Protein AF-H3C2T6-F1 (afdb_monom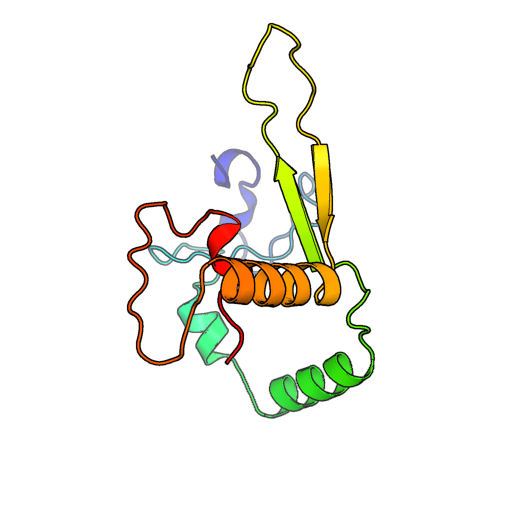er_lite)

Sequence (132 aa):
MLREICPEIGATPGGMIRSPRLPDLKMVIVTDSRQPGMLHVDDVMQAAESRHLRELLDLQSKLSCDDPINIQFTSVSCFRGTTGRPKGATLSHHNIVNNAYFVGRRVGFHSREEICMQVPIYHWFWLGLEGG

Foldseek 3Di:
DVCVQAVQLQVDADQAGPDPSCNPDGGAEDDDDDDHSHHHPVVVVVPDDPVVVVVVVVVVVVDDQQDFDDWDFDQPPDPPDDHDDTDTDTDGNVRQAVVLVVVCVVVVPDPPDDDDDPDPPPDSVVSSPPDD

Structure (mmCIF, N/CA/C/O backbone):
data_AF-H3C2T6-F1
#
_entry.id   AF-H3C2T6-F1
#
loop_
_atom_site.group_PDB
_atom_site.id
_atom_site.type_symbol
_atom_site.label_atom_id
_atom_site.label_alt_id
_atom_site.label_comp_id
_atom_site.label_asym_id
_atom_site.label_entity_id
_atom_site.label_seq_id
_atom_site.pdbx_PDB_ins_code
_atom_site.Cartn_x
_atom_site.Cartn_y
_atom_site.Cartn_z
_atom_site.occupancy
_atom_site.B_iso_or_equiv
_atom_site.auth_seq_id
_atom_site.auth_comp_id
_atom_site.auth_asym_id
_atom_site.auth_atom_id
_atom_site.pdbx_PDB_model_num
ATOM 1 N N . MET A 1 1 ? 4.174 3.544 21.681 1.00 75.12 1 MET A N 1
ATOM 2 C CA . MET A 1 1 ? 3.643 4.498 20.682 1.00 75.12 1 MET A CA 1
ATOM 3 C C . MET A 1 1 ? 2.226 4.168 20.191 1.00 75.12 1 MET A C 1
ATOM 5 O O . MET A 1 1 ? 1.312 4.871 20.587 1.00 75.12 1 MET A O 1
ATOM 9 N N . LEU A 1 2 ? 1.967 3.128 19.374 1.00 83.38 2 LEU A N 1
ATOM 10 C CA . LEU A 1 2 ? 0.611 2.924 18.804 1.00 83.38 2 LEU A CA 1
ATOM 11 C C . LEU A 1 2 ? -0.488 2.711 19.868 1.00 83.38 2 LEU A C 1
ATOM 13 O O . LEU A 1 2 ? -1.558 3.304 19.768 1.00 83.38 2 LEU A O 1
ATOM 17 N N . ARG A 1 3 ? -0.202 1.943 20.928 1.00 85.00 3 ARG A N 1
ATOM 18 C CA . ARG A 1 3 ? -1.133 1.726 22.055 1.00 85.00 3 ARG A CA 1
ATOM 19 C C . ARG A 1 3 ? -1.402 2.979 22.900 1.00 85.00 3 ARG A C 1
ATOM 21 O O . ARG A 1 3 ? -2.424 3.040 23.566 1.00 85.00 3 ARG A O 1
ATOM 28 N N . GLU A 1 4 ? -0.517 3.974 22.877 1.00 87.31 4 GLU A N 1
ATOM 29 C CA . GLU A 1 4 ? -0.758 5.258 23.560 1.00 87.31 4 GLU A CA 1
ATOM 30 C C . GLU A 1 4 ? -1.759 6.120 22.778 1.00 87.31 4 GLU A C 1
ATOM 32 O O . GLU A 1 4 ? -2.524 6.892 23.353 1.00 87.31 4 GLU A O 1
ATOM 37 N N . ILE A 1 5 ? -1.757 5.986 21.449 1.00 86.88 5 ILE A N 1
ATOM 38 C CA . ILE A 1 5 ? -2.654 6.723 20.556 1.00 86.88 5 ILE A CA 1
ATOM 39 C C . ILE A 1 5 ? -4.018 6.024 20.480 1.00 86.88 5 ILE A C 1
ATOM 41 O O . ILE A 1 5 ? -5.046 6.700 20.494 1.00 86.88 5 ILE A O 1
ATOM 45 N N . CYS A 1 6 ? -4.019 4.690 20.440 1.00 88.44 6 CYS A N 1
ATOM 46 C CA . CYS A 1 6 ? -5.206 3.846 20.364 1.00 88.44 6 CYS A CA 1
ATOM 47 C C . CYS A 1 6 ? -5.144 2.736 21.431 1.00 88.44 6 CYS A C 1
ATOM 49 O O . CYS A 1 6 ? -4.708 1.613 21.148 1.00 88.44 6 CYS A O 1
ATOM 51 N N . PRO A 1 7 ? -5.537 3.039 22.680 1.00 85.75 7 PRO A N 1
ATOM 52 C CA . PRO A 1 7 ? -5.553 2.054 23.761 1.00 85.75 7 PRO A CA 1
ATOM 53 C C . PRO A 1 7 ? -6.603 0.953 23.541 1.00 85.75 7 PRO A C 1
ATOM 55 O O . PRO A 1 7 ? -6.477 -0.137 24.095 1.00 85.75 7 PRO A O 1
ATOM 58 N N . GLU A 1 8 ? -7.605 1.196 22.691 1.00 85.88 8 GLU A N 1
ATOM 59 C CA . GLU A 1 8 ? -8.710 0.271 22.421 1.00 85.88 8 GLU A CA 1
ATOM 60 C C . GLU A 1 8 ? -8.291 -0.978 21.631 1.00 85.88 8 GLU A C 1
ATOM 62 O O . GLU A 1 8 ? -9.057 -1.939 21.567 1.00 85.88 8 GLU A O 1
ATOM 67 N N . ILE A 1 9 ? -7.078 -1.001 21.062 1.00 83.88 9 ILE A N 1
ATOM 68 C CA . ILE A 1 9 ? -6.576 -2.133 20.267 1.00 83.88 9 ILE A CA 1
ATOM 69 C C . ILE A 1 9 ? -6.669 -3.443 21.055 1.00 83.88 9 ILE A C 1
ATOM 71 O O . ILE A 1 9 ? -7.127 -4.443 20.519 1.00 83.88 9 ILE A O 1
ATOM 75 N N . GLY A 1 10 ? -6.299 -3.443 22.338 1.00 74.25 10 GLY A N 1
ATOM 76 C CA . GLY A 1 10 ? -6.329 -4.652 23.167 1.00 74.25 10 GLY A CA 1
ATOM 77 C C . GLY A 1 10 ? -7.714 -5.040 23.696 1.00 74.25 10 GLY A C 1
ATOM 78 O O . GLY A 1 10 ? -7.847 -6.105 24.290 1.00 74.25 10 GLY A O 1
ATOM 79 N N . ALA A 1 11 ? -8.731 -4.190 23.519 1.00 74.50 11 ALA A N 1
ATOM 80 C CA . ALA A 1 11 ? -10.037 -4.366 24.153 1.00 74.50 11 ALA A CA 1
ATOM 81 C C . ALA A 1 11 ? -10.977 -5.299 23.374 1.00 74.50 11 ALA A C 1
ATOM 83 O O . ALA A 1 11 ? -11.901 -5.854 23.964 1.00 74.50 11 ALA A O 1
ATOM 84 N N . THR A 1 12 ? -10.755 -5.482 22.066 1.00 63.47 12 THR A N 1
ATOM 85 C CA . THR A 1 12 ? -11.633 -6.300 21.215 1.00 63.47 12 THR A CA 1
ATOM 86 C C . THR A 1 12 ? -10.873 -7.503 20.647 1.00 63.47 12 THR A C 1
ATOM 88 O O . THR A 1 12 ? -9.971 -7.326 19.823 1.00 63.47 12 THR A O 1
ATOM 91 N N . PRO A 1 13 ? -11.223 -8.740 21.038 1.00 62.84 13 PRO A N 1
ATOM 92 C CA . PRO A 1 13 ? -10.739 -9.938 20.364 1.00 62.84 13 PRO A CA 1
ATOM 93 C C . PRO A 1 13 ? -11.352 -9.994 18.958 1.00 62.84 13 PRO A C 1
ATOM 95 O O . PRO A 1 13 ? -12.566 -9.876 18.816 1.00 62.84 13 PRO A O 1
ATOM 98 N N . GLY A 1 14 ? -10.531 -10.159 17.918 1.00 65.50 14 GLY A N 1
ATOM 99 C CA . GLY A 1 14 ? -11.016 -10.292 16.533 1.00 65.50 14 GLY A CA 1
ATOM 100 C C . GLY A 1 14 ? -10.434 -9.302 15.524 1.00 65.50 14 GLY A C 1
ATOM 101 O O . GLY A 1 14 ? -10.893 -9.263 14.389 1.00 65.50 14 GLY A O 1
ATOM 102 N N . GLY A 1 15 ? -9.438 -8.497 15.909 1.00 69.38 15 GLY A N 1
ATOM 103 C CA . GLY A 1 15 ? -8.631 -7.700 14.973 1.00 69.38 15 GLY A CA 1
ATOM 104 C C . GLY A 1 15 ? -9.312 -6.457 14.389 1.00 69.38 15 GLY A C 1
ATOM 105 O O . GLY A 1 15 ? -8.640 -5.676 13.717 1.00 69.38 15 GLY A O 1
ATOM 106 N N . MET A 1 16 ? -10.605 -6.234 14.662 1.00 83.00 16 MET A N 1
ATOM 107 C CA . MET A 1 16 ? -11.332 -5.049 14.201 1.00 83.00 16 MET A CA 1
ATOM 108 C C . MET A 1 16 ? -11.360 -3.957 15.276 1.00 83.00 16 MET A C 1
ATOM 110 O O . MET A 1 16 ? -12.049 -4.062 16.291 1.00 83.00 16 MET A O 1
ATOM 114 N N . ILE A 1 17 ? -10.599 -2.894 15.036 1.00 87.00 17 ILE A N 1
ATOM 115 C CA . ILE A 1 17 ? -10.382 -1.779 15.954 1.00 87.00 17 ILE A CA 1
ATOM 116 C C . ILE A 1 17 ? -11.481 -0.733 15.760 1.00 87.00 17 ILE A C 1
ATOM 118 O O . ILE A 1 17 ? -11.860 -0.385 14.640 1.00 87.00 17 ILE A O 1
ATOM 122 N N . ARG A 1 18 ? -11.995 -0.210 16.875 1.00 86.75 18 ARG A N 1
ATOM 123 C CA . ARG A 1 18 ? -12.900 0.941 16.901 1.00 86.75 18 ARG A CA 1
ATOM 124 C C . ARG A 1 18 ? -12.351 1.958 17.885 1.00 86.75 18 ARG A C 1
ATOM 126 O O . ARG A 1 18 ? -12.410 1.738 19.089 1.00 86.75 18 ARG A O 1
ATOM 133 N N . SER A 1 19 ? -11.824 3.062 17.366 1.00 86.69 19 SER A N 1
ATOM 134 C CA . SER A 1 19 ? -11.314 4.158 18.185 1.00 86.69 19 SER A CA 1
ATOM 135 C C . SER A 1 19 ? -11.948 5.477 17.754 1.00 86.69 19 SER A C 1
ATOM 137 O O . SER A 1 19 ? -11.876 5.819 16.573 1.00 86.69 19 SER A O 1
ATOM 139 N N . PRO A 1 20 ? -12.527 6.260 18.682 1.00 87.75 20 PRO A N 1
ATOM 140 C CA . PRO A 1 20 ? -13.026 7.600 18.375 1.00 87.75 20 PRO A CA 1
ATOM 141 C C . PRO A 1 20 ? -11.928 8.536 17.851 1.00 87.75 20 PRO A C 1
ATOM 143 O O . PRO A 1 20 ? -12.213 9.457 17.093 1.00 87.75 20 PRO A O 1
ATOM 146 N N . ARG A 1 21 ? -10.668 8.299 18.247 1.00 90.06 21 ARG A N 1
ATOM 147 C CA . ARG A 1 21 ? -9.510 9.102 17.824 1.00 90.06 21 ARG A CA 1
ATOM 148 C C . ARG A 1 21 ? -9.020 8.752 16.421 1.00 90.06 21 ARG A C 1
ATOM 150 O O . ARG A 1 21 ? -8.389 9.589 15.785 1.00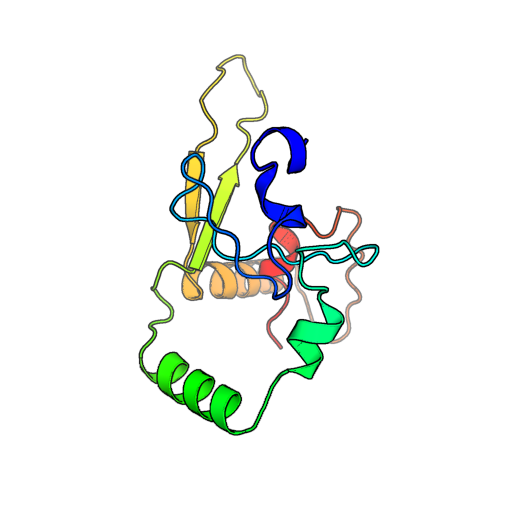 90.06 21 ARG A O 1
ATOM 157 N N . LEU A 1 22 ? -9.279 7.526 15.968 1.00 90.12 22 LEU A N 1
ATOM 158 C CA . LEU A 1 22 ? -8.855 6.993 14.674 1.00 90.12 22 LEU A CA 1
ATOM 159 C C . LEU A 1 22 ? -10.057 6.318 13.990 1.00 90.12 22 LEU A C 1
ATOM 161 O O . LEU A 1 22 ? -10.091 5.090 13.887 1.00 90.12 22 LEU A O 1
ATOM 165 N N . PRO A 1 23 ? -11.062 7.095 13.543 1.00 89.75 23 PRO A N 1
ATOM 166 C CA . PRO A 1 23 ? -12.320 6.544 13.031 1.00 89.75 23 PRO A CA 1
ATOM 167 C C . PRO A 1 23 ? -12.128 5.660 11.789 1.00 89.75 23 PRO A C 1
ATOM 169 O O . PRO A 1 23 ? -12.872 4.690 11.593 1.00 89.75 23 PRO A O 1
ATOM 172 N N . ASP A 1 24 ? -11.104 5.957 10.987 1.00 91.69 24 ASP A N 1
ATOM 173 C CA . ASP A 1 24 ? -10.783 5.240 9.751 1.00 91.69 24 ASP A CA 1
ATOM 174 C C . ASP A 1 24 ? -9.885 4.014 9.975 1.00 91.69 24 ASP A C 1
ATOM 176 O O . ASP A 1 24 ? -9.830 3.127 9.123 1.00 91.69 24 ASP A O 1
ATOM 180 N N . LEU A 1 25 ? -9.215 3.902 11.130 1.00 90.69 25 LEU A N 1
ATOM 181 C CA . LEU A 1 25 ? -8.369 2.748 11.432 1.00 90.69 25 LEU A CA 1
ATOM 182 C C . LEU A 1 25 ? -9.245 1.543 11.787 1.00 90.69 25 LEU A C 1
ATOM 184 O O . LEU A 1 25 ? -9.885 1.522 12.837 1.00 90.69 25 LEU A O 1
ATOM 188 N N . LYS A 1 26 ? -9.253 0.526 10.919 1.00 90.38 26 LYS A N 1
ATOM 189 C CA . LYS A 1 26 ? -10.053 -0.693 11.123 1.00 90.38 26 LYS A CA 1
ATOM 190 C C . LYS A 1 26 ? -9.253 -1.887 11.609 1.00 90.38 26 LYS A C 1
ATOM 192 O O . LYS A 1 26 ? -9.784 -2.675 12.378 1.00 90.38 26 LYS A O 1
ATOM 197 N N . MET A 1 27 ? -8.015 -2.048 11.156 1.00 91.19 27 MET A N 1
ATOM 198 C CA . MET A 1 27 ? -7.195 -3.223 11.447 1.00 91.19 27 MET A CA 1
ATOM 199 C C . MET A 1 27 ? -5.729 -2.818 11.543 1.00 91.19 27 MET A C 1
ATOM 201 O O . MET A 1 27 ? -5.293 -1.875 10.883 1.00 91.19 27 MET A O 1
ATOM 205 N N . VAL A 1 28 ? -4.972 -3.553 12.351 1.00 90.94 28 VAL A N 1
ATOM 206 C CA . VAL A 1 28 ? -3.515 -3.438 12.441 1.00 90.94 28 VAL A CA 1
ATOM 207 C C . VAL A 1 28 ? -2.937 -4.815 12.166 1.00 90.94 28 VAL A C 1
ATOM 209 O O . VAL A 1 28 ? -3.288 -5.775 12.853 1.00 90.94 28 VAL A O 1
ATOM 212 N N . ILE A 1 29 ? -2.071 -4.896 11.157 1.00 91.75 29 ILE A N 1
ATOM 213 C CA . ILE A 1 29 ? -1.344 -6.112 10.794 1.00 91.75 29 ILE A CA 1
ATOM 214 C C . ILE A 1 29 ? 0.104 -5.943 11.257 1.00 91.75 29 ILE A C 1
ATOM 216 O O . ILE A 1 29 ? 0.733 -4.930 10.952 1.00 91.75 29 ILE A O 1
ATOM 220 N N . VAL A 1 30 ? 0.619 -6.915 12.005 1.00 91.94 30 VAL A N 1
ATOM 221 C CA . VAL A 1 30 ? 2.004 -6.947 12.487 1.00 91.94 30 VAL A CA 1
ATOM 222 C C . VAL A 1 30 ? 2.808 -8.009 11.742 1.00 91.94 30 VAL A C 1
ATOM 224 O O . VAL A 1 30 ? 2.301 -9.090 11.445 1.00 91.94 30 VAL A O 1
ATOM 227 N N . THR A 1 31 ? 4.064 -7.685 11.439 1.00 92.88 31 THR A N 1
ATOM 228 C CA . THR A 1 31 ? 5.024 -8.578 10.761 1.00 92.88 31 THR A CA 1
ATOM 229 C C . THR A 1 31 ? 6.080 -9.156 11.704 1.00 92.88 31 THR A C 1
ATOM 231 O O . THR A 1 31 ? 6.899 -9.963 11.285 1.00 92.88 31 THR A O 1
ATOM 234 N N . ASP A 1 32 ? 6.102 -8.688 12.950 1.00 90.06 32 ASP A N 1
ATOM 235 C CA . ASP A 1 32 ? 6.960 -9.184 14.029 1.00 90.06 32 ASP A CA 1
ATOM 236 C C . ASP A 1 32 ? 6.102 -10.056 14.971 1.00 90.06 32 ASP A C 1
ATOM 238 O O . ASP A 1 32 ? 5.098 -10.615 14.551 1.00 90.06 32 ASP A O 1
ATOM 242 N N . SER A 1 33 ? 6.429 -10.163 16.257 1.00 90.75 33 SER A N 1
ATOM 243 C CA . SER A 1 33 ? 5.654 -10.940 17.234 1.00 90.75 33 SER A CA 1
ATOM 244 C C . SER A 1 33 ? 4.129 -10.707 17.208 1.00 90.75 33 SER A C 1
ATOM 246 O O . SER A 1 33 ? 3.635 -9.585 17.074 1.00 90.75 33 SER A O 1
ATOM 248 N N . ARG A 1 34 ? 3.367 -11.790 17.427 1.00 90.25 34 ARG A N 1
ATOM 249 C CA . ARG A 1 34 ? 1.905 -11.758 17.596 1.00 90.25 34 ARG A CA 1
ATOM 250 C C . ARG A 1 34 ? 1.519 -10.889 18.794 1.00 90.25 34 ARG A C 1
ATOM 252 O O . ARG A 1 34 ? 2.077 -11.036 19.880 1.00 90.25 34 ARG A O 1
ATOM 259 N N . GLN A 1 35 ? 0.527 -10.020 18.611 1.00 86.75 35 GLN A N 1
ATOM 260 C CA . GLN A 1 35 ? 0.080 -9.073 19.633 1.00 86.75 35 GLN A CA 1
ATOM 261 C C . GLN A 1 35 ? -1.441 -9.145 19.830 1.00 86.75 35 GLN A C 1
ATOM 263 O O . GLN A 1 35 ? -2.176 -9.212 18.843 1.00 86.75 35 GLN A O 1
ATOM 268 N N . PRO A 1 36 ? -1.947 -9.076 21.077 1.00 85.38 36 PRO A N 1
ATOM 269 C CA . PRO A 1 36 ? -3.383 -9.024 21.334 1.00 85.38 36 PRO A CA 1
ATOM 270 C C . PRO A 1 36 ? -4.048 -7.849 20.610 1.00 85.38 36 PRO A C 1
ATOM 272 O O . PRO A 1 36 ? -3.554 -6.719 20.674 1.00 85.38 36 PRO A O 1
ATOM 275 N N . GLY A 1 37 ? -5.167 -8.125 19.936 1.00 86.25 37 GLY A N 1
ATOM 276 C CA . GLY A 1 37 ? -5.936 -7.115 19.205 1.00 86.25 37 GLY A CA 1
ATOM 277 C C . GLY A 1 37 ? -5.399 -6.744 17.820 1.00 86.25 37 GLY A C 1
ATOM 278 O O . GLY A 1 37 ? -5.977 -5.890 17.154 1.00 86.25 37 GLY A O 1
ATOM 279 N N . MET A 1 38 ? -4.310 -7.376 17.375 1.00 89.75 38 MET A N 1
ATOM 280 C CA . MET A 1 38 ? -3.699 -7.169 16.060 1.00 89.75 38 MET A CA 1
ATOM 281 C C . MET A 1 38 ? -3.680 -8.489 15.281 1.00 89.75 38 MET A C 1
ATOM 283 O O . MET A 1 38 ? -3.616 -9.564 15.876 1.00 89.75 38 MET A O 1
ATOM 287 N N . LEU A 1 39 ? -3.731 -8.409 13.954 1.00 91.00 39 LEU A N 1
ATOM 288 C CA . LEU A 1 39 ? -3.580 -9.568 13.074 1.00 91.00 39 LEU A CA 1
ATOM 289 C C . LEU A 1 39 ? -2.098 -9.798 12.786 1.00 91.00 39 LEU A C 1
ATOM 291 O O . LEU A 1 39 ? -1.359 -8.839 12.578 1.00 91.00 39 LEU A O 1
ATOM 295 N N . HIS A 1 40 ? -1.654 -11.050 12.746 1.00 92.62 40 HIS A N 1
ATOM 296 C CA . HIS A 1 40 ? -0.308 -11.365 12.277 1.00 92.62 40 HIS A CA 1
ATOM 297 C C . HIS A 1 40 ? -0.312 -11.575 10.762 1.00 92.62 40 HIS A C 1
ATOM 299 O O . HIS A 1 40 ? -1.264 -12.145 10.228 1.00 92.62 40 HIS A O 1
ATOM 305 N N . VAL A 1 41 ? 0.747 -11.144 10.073 1.00 93.69 41 VAL A N 1
ATOM 306 C CA . VAL A 1 41 ? 0.852 -11.253 8.608 1.00 93.69 41 VAL A CA 1
ATOM 307 C C . VAL A 1 41 ? 0.629 -12.684 8.114 1.00 93.69 41 VAL A C 1
ATOM 309 O O . VAL A 1 41 ? -0.149 -12.886 7.188 1.00 93.69 41 VAL A O 1
ATOM 312 N N . ASP A 1 42 ? 1.200 -13.684 8.789 1.00 93.12 42 ASP A N 1
ATOM 313 C CA . ASP A 1 42 ? 1.017 -15.092 8.410 1.00 93.12 42 ASP A CA 1
ATOM 314 C C . ASP A 1 42 ? -0.448 -15.538 8.461 1.00 93.12 42 ASP A C 1
ATOM 316 O O . ASP A 1 42 ? -0.890 -16.277 7.585 1.00 93.12 42 ASP A O 1
ATOM 320 N N . ASP A 1 43 ? -1.220 -15.069 9.448 1.00 91.31 43 ASP A N 1
ATOM 321 C CA . ASP A 1 43 ? -2.638 -15.427 9.564 1.00 91.31 43 ASP A CA 1
ATOM 322 C C . ASP A 1 43 ? -3.436 -14.835 8.400 1.00 91.31 43 ASP A C 1
ATOM 324 O O . ASP A 1 43 ? -4.319 -15.486 7.845 1.00 91.31 43 ASP A O 1
ATOM 328 N N . VAL A 1 44 ? -3.100 -13.605 8.000 1.00 91.19 44 VAL A N 1
ATOM 329 C CA . VAL A 1 44 ? -3.727 -12.927 6.859 1.00 91.19 44 VAL A CA 1
ATOM 330 C C . VAL A 1 44 ? -3.392 -13.651 5.557 1.00 91.19 44 VAL A C 1
ATOM 332 O O . VAL A 1 44 ? -4.282 -13.888 4.743 1.00 91.19 44 VAL A O 1
ATOM 335 N N . MET A 1 45 ? -2.132 -14.053 5.376 1.00 91.06 45 MET A N 1
ATOM 336 C CA . MET A 1 45 ? -1.697 -14.792 4.189 1.00 91.06 45 MET A CA 1
ATOM 337 C C . MET A 1 45 ? -2.350 -16.178 4.096 1.00 91.06 45 MET A C 1
ATOM 339 O O . MET A 1 45 ? -2.654 -16.641 2.999 1.00 91.06 45 MET A O 1
ATOM 343 N N . GLN A 1 46 ? -2.611 -16.827 5.234 1.00 93.12 46 GLN A N 1
ATOM 344 C CA . GLN A 1 46 ? -3.282 -18.130 5.297 1.00 93.12 46 GLN A CA 1
ATOM 345 C C . GLN A 1 46 ? -4.810 -18.044 5.175 1.00 93.12 46 GLN A C 1
ATOM 347 O O . GLN A 1 46 ? -5.447 -19.039 4.842 1.00 93.12 46 GLN A O 1
ATOM 352 N N . ALA A 1 47 ? -5.412 -16.873 5.399 1.00 90.56 47 ALA A N 1
ATOM 353 C CA . ALA A 1 47 ? -6.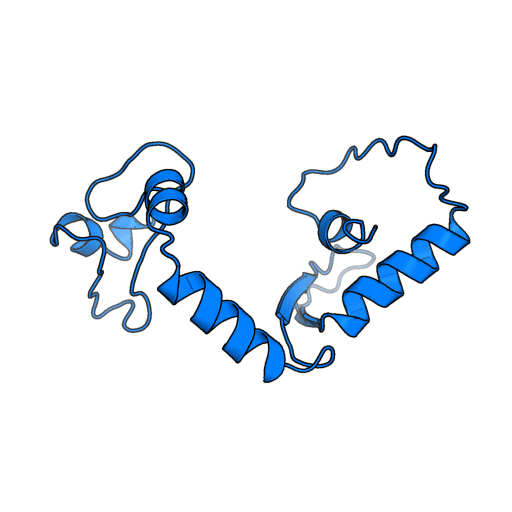859 -16.669 5.300 1.00 90.56 47 ALA A CA 1
ATOM 354 C C . ALA A 1 47 ? -7.385 -16.588 3.849 1.00 90.56 47 ALA A C 1
ATOM 356 O O . ALA A 1 47 ? -8.586 -16.406 3.623 1.00 90.56 47 ALA A O 1
ATOM 357 N N . ALA A 1 48 ? -6.507 -16.683 2.847 1.00 90.44 48 ALA A N 1
ATOM 358 C CA . ALA A 1 48 ? -6.894 -16.642 1.444 1.00 90.44 48 ALA A CA 1
ATOM 359 C C . ALA A 1 48 ? -7.747 -17.867 1.053 1.00 90.44 48 ALA A C 1
ATOM 361 O O . ALA A 1 48 ? -7.421 -19.011 1.352 1.00 90.44 48 ALA A O 1
ATOM 362 N N . GLU A 1 49 ? -8.831 -17.624 0.316 1.00 94.69 49 GLU A N 1
ATOM 363 C CA . GLU A 1 49 ? -9.757 -18.647 -0.175 1.00 94.69 49 GLU A CA 1
ATOM 364 C C . GLU A 1 49 ? -9.998 -18.423 -1.674 1.00 94.69 49 GLU A C 1
ATOM 366 O O . GLU A 1 49 ? -9.803 -17.321 -2.193 1.00 94.69 49 GLU A O 1
ATOM 371 N N . SER A 1 50 ? -10.520 -19.427 -2.385 1.00 92.94 50 SER A N 1
ATOM 372 C CA . SER A 1 50 ? -10.805 -19.321 -3.827 1.00 92.94 50 SER A CA 1
ATOM 373 C C . SER A 1 50 ? -11.824 -18.230 -4.187 1.00 92.94 50 SER A C 1
ATOM 375 O O . SER A 1 50 ? -11.891 -17.810 -5.342 1.00 92.94 50 SER A O 1
ATOM 377 N N . ARG A 1 51 ? -12.653 -17.770 -3.238 1.00 95.50 51 ARG A N 1
ATOM 378 C CA . ARG A 1 51 ? -13.517 -16.593 -3.449 1.00 95.50 51 ARG A CA 1
ATOM 379 C C . AR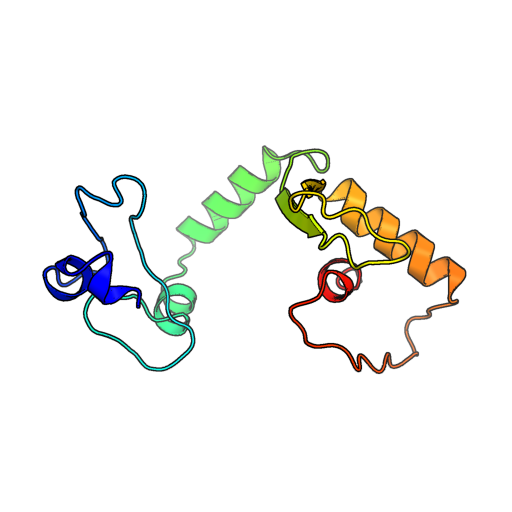G A 1 51 ? -12.707 -15.294 -3.520 1.00 95.50 51 ARG A C 1
ATOM 381 O O . ARG A 1 51 ? -12.927 -14.519 -4.441 1.00 95.50 51 ARG A O 1
ATOM 388 N N . HIS A 1 52 ? -11.710 -15.129 -2.649 1.00 94.06 52 HIS A N 1
ATOM 389 C CA . HIS A 1 52 ? -10.865 -13.934 -2.594 1.00 94.06 52 HIS A CA 1
ATOM 390 C C . HIS A 1 52 ? -10.017 -13.801 -3.869 1.00 94.06 52 HIS A C 1
ATOM 392 O O . HIS A 1 52 ? -9.854 -12.706 -4.395 1.00 94.06 52 HIS A O 1
ATOM 398 N N . LEU A 1 53 ? -9.546 -14.922 -4.433 1.00 92.62 53 LEU A N 1
ATOM 399 C CA . LEU A 1 53 ? -8.840 -14.910 -5.720 1.00 92.62 53 LEU A CA 1
ATOM 400 C C . LEU A 1 53 ? -9.742 -14.458 -6.879 1.00 92.62 53 LEU A C 1
ATOM 402 O O . LEU A 1 53 ? -9.309 -13.698 -7.740 1.00 92.62 53 LEU A O 1
ATOM 406 N N . ARG A 1 54 ? -11.002 -14.909 -6.909 1.00 94.38 54 ARG A N 1
ATOM 407 C CA . ARG A 1 54 ? -11.959 -14.483 -7.943 1.00 94.38 54 ARG A CA 1
ATOM 408 C C . ARG A 1 54 ? -12.275 -12.994 -7.839 1.00 94.38 54 ARG A C 1
ATOM 410 O O . ARG A 1 54 ? -12.304 -12.320 -8.861 1.00 94.38 54 ARG A O 1
ATOM 417 N N . GLU A 1 55 ? -12.465 -12.491 -6.624 1.00 95.62 55 GLU A N 1
ATOM 418 C CA . GLU A 1 55 ? -12.661 -11.060 -6.367 1.00 95.62 55 GLU A CA 1
ATOM 419 C C . GLU A 1 55 ? -11.448 -10.232 -6.807 1.00 95.62 55 GLU A C 1
ATOM 421 O O . GLU A 1 55 ? -11.617 -9.196 -7.444 1.00 95.62 55 GLU A O 1
ATOM 426 N N . LEU A 1 56 ? -10.227 -10.712 -6.542 1.00 93.88 56 LEU A N 1
ATOM 427 C CA . LEU A 1 56 ? -8.996 -10.062 -6.993 1.00 93.88 56 LEU A CA 1
ATOM 428 C C . LEU A 1 56 ? -8.943 -9.944 -8.521 1.00 93.88 56 LEU A C 1
ATOM 430 O O . LEU A 1 56 ? -8.659 -8.865 -9.034 1.00 93.88 56 LEU A O 1
ATOM 434 N N . LEU A 1 57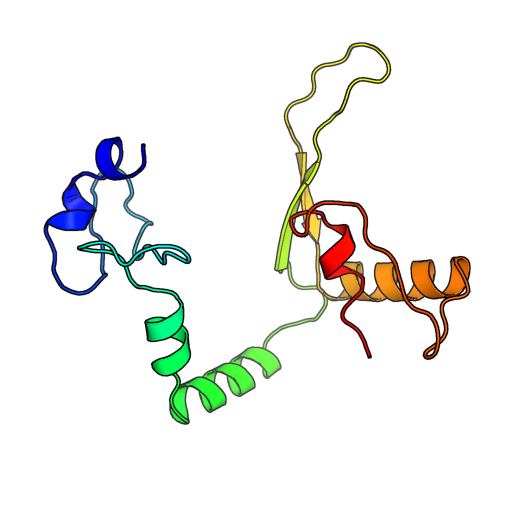 ? -9.243 -11.025 -9.247 1.00 94.44 57 LEU A N 1
ATOM 435 C CA . LEU A 1 57 ? -9.243 -11.024 -10.715 1.00 94.44 57 LEU A CA 1
ATOM 436 C C . LEU A 1 57 ? -10.332 -10.109 -11.298 1.00 94.44 57 LEU A C 1
ATOM 438 O O . LEU A 1 57 ? -10.086 -9.394 -12.269 1.00 94.44 57 LEU A O 1
ATOM 442 N N . ASP A 1 58 ? -11.522 -10.093 -10.692 1.00 95.88 58 ASP A N 1
ATOM 443 C CA . ASP A 1 58 ? -12.605 -9.189 -11.091 1.00 95.88 58 ASP A CA 1
ATOM 444 C C . ASP A 1 58 ? -12.218 -7.718 -10.865 1.00 95.88 58 ASP A C 1
ATOM 446 O O . ASP A 1 58 ? -12.419 -6.881 -11.744 1.00 95.88 58 ASP A O 1
ATOM 450 N N . LEU A 1 59 ? -11.588 -7.395 -9.730 1.00 94.94 59 LEU A N 1
ATOM 451 C CA . LEU A 1 59 ? -11.068 -6.053 -9.453 1.00 94.94 59 LEU A CA 1
ATOM 452 C C . LEU A 1 59 ? -9.948 -5.658 -10.416 1.00 94.94 59 LEU A C 1
ATOM 454 O O . LEU A 1 59 ? -9.968 -4.545 -10.932 1.00 94.94 59 LEU A O 1
ATOM 458 N N . GLN A 1 60 ? -9.014 -6.565 -10.708 1.00 92.88 60 GLN A N 1
ATOM 459 C CA . GLN A 1 60 ? -7.921 -6.313 -11.647 1.00 92.88 60 GLN A CA 1
ATOM 460 C C . GLN A 1 60 ? -8.443 -5.889 -13.025 1.00 92.88 60 GLN A C 1
ATOM 462 O O . GLN A 1 60 ? -7.872 -4.996 -13.642 1.00 92.88 60 GLN A O 1
ATOM 467 N N . SER A 1 61 ? -9.556 -6.472 -13.484 1.00 92.56 61 SER A N 1
ATOM 468 C CA . SER A 1 61 ? -10.173 -6.117 -14.770 1.00 92.56 61 SER A CA 1
ATOM 469 C C . SER A 1 61 ? -10.769 -4.702 -14.821 1.00 92.56 61 SER A C 1
ATOM 471 O O . SER A 1 61 ? -11.026 -4.183 -15.906 1.00 92.56 61 SER A O 1
ATOM 473 N N . LYS A 1 62 ? -10.989 -4.075 -13.659 1.00 95.75 62 LYS A N 1
ATOM 474 C CA . LYS A 1 62 ? -11.608 -2.747 -13.517 1.00 95.75 62 LYS A CA 1
ATOM 475 C C . LYS A 1 62 ? -10.590 -1.630 -13.296 1.00 95.75 62 LYS A C 1
ATOM 477 O O . LYS A 1 62 ? -10.979 -0.466 -13.323 1.00 95.75 62 LYS A O 1
ATOM 482 N N . LEU A 1 63 ? -9.328 -1.971 -13.044 1.00 94.44 63 LEU A N 1
ATOM 483 C CA . LEU A 1 63 ? -8.260 -1.016 -12.756 1.00 94.44 63 LEU A CA 1
ATOM 484 C C . LEU A 1 63 ? -7.495 -0.654 -14.032 1.00 94.44 63 LEU A C 1
ATOM 486 O O . LEU A 1 63 ? -7.249 -1.501 -14.891 1.00 94.44 63 LEU A O 1
ATOM 490 N N . SER A 1 64 ? -7.086 0.607 -14.134 1.00 94.88 64 SER A N 1
ATOM 491 C CA . SER A 1 64 ? -6.194 1.100 -15.180 1.00 94.88 64 SER A CA 1
ATOM 492 C C . SER A 1 64 ? -4.744 1.119 -14.695 1.00 94.88 64 SER A C 1
ATOM 494 O O . SER A 1 64 ? -4.456 1.377 -13.527 1.00 94.88 64 SER A O 1
ATOM 496 N N . CYS A 1 65 ? -3.789 0.918 -15.606 1.00 92.88 65 CYS A N 1
ATOM 497 C CA . CYS A 1 65 ? -2.367 1.068 -15.286 1.00 92.88 65 CYS A CA 1
ATOM 498 C C . CYS A 1 65 ? -1.963 2.524 -14.987 1.00 92.88 65 CYS A C 1
ATOM 500 O O . CYS A 1 65 ? -0.891 2.755 -14.420 1.00 92.88 65 CYS A O 1
ATOM 502 N N . ASP A 1 66 ? -2.811 3.492 -15.339 1.00 93.62 66 ASP A N 1
ATOM 503 C CA . ASP A 1 66 ? -2.618 4.911 -15.045 1.00 93.62 66 ASP A CA 1
ATOM 504 C C . ASP A 1 66 ? -3.239 5.340 -13.704 1.00 93.62 66 ASP A C 1
ATOM 506 O O . ASP A 1 66 ? -3.035 6.479 -13.276 1.00 93.62 66 ASP A O 1
ATOM 510 N N . ASP A 1 67 ? -3.939 4.439 -13.004 1.00 93.19 67 ASP A N 1
ATOM 511 C CA . ASP A 1 67 ? -4.528 4.752 -11.705 1.00 93.19 67 ASP A CA 1
ATOM 512 C C . ASP A 1 67 ? -3.444 4.963 -10.626 1.00 93.19 67 ASP A C 1
ATOM 514 O O . ASP A 1 67 ? -2.404 4.290 -10.630 1.00 93.19 67 ASP A O 1
ATOM 518 N N . PRO A 1 68 ? -3.658 5.891 -9.673 1.00 93.00 68 PRO A N 1
ATOM 519 C CA . PRO A 1 68 ? -2.774 6.083 -8.526 1.00 93.00 68 PRO A CA 1
ATOM 520 C C . PRO A 1 68 ? -2.640 4.825 -7.661 1.00 93.00 68 PRO A C 1
ATOM 522 O O . PRO A 1 68 ? -3.633 4.353 -7.111 1.00 93.00 68 PRO A O 1
ATOM 525 N N . ILE A 1 69 ? -1.412 4.334 -7.455 1.00 91.88 69 ILE A N 1
ATOM 526 C CA . ILE A 1 69 ? -1.161 3.144 -6.615 1.00 91.88 69 ILE A CA 1
ATOM 527 C C . ILE A 1 69 ? -0.090 3.324 -5.545 1.00 91.88 69 ILE A C 1
ATOM 529 O O . ILE A 1 69 ? 0.001 2.529 -4.610 1.00 91.88 69 ILE A O 1
ATOM 533 N N . ASN A 1 70 ? 0.731 4.367 -5.650 1.00 88.06 70 ASN A N 1
ATOM 534 C CA . ASN A 1 70 ? 1.797 4.612 -4.692 1.00 88.06 70 ASN A CA 1
ATOM 535 C C . ASN A 1 70 ? 1.955 6.110 -4.417 1.00 88.06 70 ASN A C 1
ATOM 537 O O . ASN A 1 70 ? 1.923 6.921 -5.341 1.00 88.06 70 ASN A O 1
ATOM 541 N N . ILE A 1 71 ? 2.134 6.477 -3.145 1.00 87.81 71 ILE A N 1
ATOM 542 C CA . ILE A 1 71 ? 2.470 7.843 -2.735 1.00 87.81 71 ILE A CA 1
ATOM 543 C C . ILE A 1 71 ? 3.842 7.815 -2.083 1.00 87.81 71 ILE A C 1
ATOM 545 O O . ILE A 1 71 ? 4.056 7.128 -1.084 1.00 87.81 71 ILE A O 1
ATOM 549 N N . GLN A 1 72 ? 4.755 8.611 -2.624 1.00 82.75 72 GLN A N 1
ATOM 550 C CA . GLN A 1 72 ? 6.133 8.677 -2.168 1.00 82.75 72 GLN A CA 1
ATOM 551 C C . GLN A 1 72 ? 6.478 10.016 -1.600 1.00 82.75 72 GLN A C 1
ATOM 553 O O . GLN A 1 72 ? 6.446 11.035 -2.286 1.00 82.75 72 GLN A O 1
ATOM 558 N N . PHE A 1 73 ? 6.890 9.999 -0.346 1.00 79.44 73 PHE A N 1
ATOM 559 C CA . PHE A 1 73 ? 7.443 11.177 0.274 1.00 79.44 73 PHE A CA 1
ATOM 560 C C . PHE A 1 73 ? 8.910 11.278 -0.102 1.00 79.44 73 PHE A C 1
ATOM 562 O O . PHE A 1 73 ? 9.746 10.504 0.359 1.00 79.44 73 PHE A O 1
ATOM 569 N N . THR A 1 74 ? 9.222 12.256 -0.943 1.00 64.56 74 THR A N 1
ATOM 570 C CA . THR A 1 74 ? 10.610 12.631 -1.181 1.00 64.56 74 THR A CA 1
ATOM 571 C C . THR A 1 74 ? 11.032 13.585 -0.073 1.00 64.56 74 THR A C 1
ATOM 573 O O . THR A 1 74 ? 10.401 14.622 0.171 1.00 64.56 74 THR A O 1
ATOM 576 N N . SER A 1 75 ? 12.081 13.212 0.658 1.00 61.28 75 SER A N 1
ATOM 577 C CA . SER A 1 75 ? 12.749 14.154 1.541 1.00 61.28 75 SER A CA 1
ATOM 578 C C . SER A 1 75 ? 13.460 15.178 0.661 1.00 61.28 75 SER A C 1
ATOM 580 O O . SER A 1 75 ? 14.237 14.834 -0.229 1.00 61.28 75 SER A O 1
ATOM 582 N N . VAL A 1 76 ? 13.199 16.463 0.895 1.00 51.84 76 VAL A N 1
ATOM 583 C CA . VAL A 1 76 ? 14.063 17.513 0.355 1.00 51.84 76 VAL A CA 1
ATOM 584 C C . VAL A 1 76 ? 15.337 17.478 1.195 1.00 51.84 76 VAL A C 1
ATOM 586 O O . VAL A 1 76 ? 15.449 18.170 2.204 1.00 51.84 76 VAL A O 1
ATOM 589 N N . SER A 1 77 ? 16.271 16.595 0.839 1.00 41.44 77 SER A N 1
ATOM 590 C CA . SER A 1 77 ? 17.598 16.598 1.445 1.00 41.44 77 SER A CA 1
ATOM 591 C C . SER A 1 77 ? 18.402 17.760 0.866 1.00 41.44 77 SER A C 1
ATOM 593 O O . SER A 1 77 ? 18.741 17.784 -0.316 1.00 41.44 77 SER A O 1
ATOM 595 N N . CYS A 1 78 ? 18.634 18.747 1.730 1.00 42.25 78 CYS A N 1
ATOM 596 C CA . CYS A 1 78 ? 19.582 19.851 1.646 1.00 42.25 78 CYS A CA 1
ATOM 597 C C . CYS A 1 78 ? 20.717 19.687 0.612 1.00 42.25 78 CYS A C 1
ATOM 599 O O . CYS A 1 78 ? 21.795 19.194 0.925 1.00 42.25 78 CYS A O 1
ATOM 601 N N . PHE A 1 79 ? 20.549 20.287 -0.563 1.00 40.66 79 PHE A N 1
ATOM 602 C CA . PHE A 1 79 ? 21.644 21.011 -1.205 1.00 40.66 79 PHE A CA 1
ATOM 603 C C . PHE A 1 79 ? 21.210 22.479 -1.281 1.00 40.66 79 PHE A C 1
ATOM 605 O O . PHE A 1 79 ? 20.316 22.829 -2.041 1.00 40.66 79 PHE A O 1
ATOM 612 N N . ARG A 1 80 ? 21.818 23.329 -0.438 1.00 42.66 80 ARG A N 1
ATOM 613 C CA . ARG A 1 80 ? 21.561 24.782 -0.282 1.00 42.66 80 ARG A CA 1
ATOM 614 C C . ARG A 1 80 ? 20.215 25.203 0.349 1.00 42.66 80 ARG A C 1
ATOM 616 O O . ARG A 1 80 ? 19.437 25.941 -0.244 1.00 42.66 80 ARG A O 1
ATOM 623 N N . GLY A 1 81 ? 20.008 24.856 1.621 1.00 44.72 81 GLY A N 1
ATOM 624 C CA . GLY A 1 81 ? 19.396 25.793 2.583 1.00 44.72 81 GLY A CA 1
ATOM 625 C C . GLY A 1 81 ? 17.939 26.235 2.378 1.00 44.72 81 GLY A C 1
ATOM 626 O O . GLY A 1 81 ? 17.597 27.335 2.798 1.00 44.72 81 GLY A O 1
ATOM 627 N N . THR A 1 82 ? 17.063 25.414 1.796 1.00 44.69 82 THR A N 1
ATOM 628 C CA . THR A 1 82 ? 15.606 25.650 1.853 1.00 44.69 82 THR A CA 1
ATOM 629 C C . THR A 1 82 ? 14.885 24.422 2.399 1.00 44.69 82 THR A C 1
ATOM 631 O O . THR A 1 82 ? 14.800 23.378 1.757 1.00 44.69 82 THR A O 1
ATOM 634 N N . THR A 1 83 ? 14.367 24.537 3.621 1.00 52.06 83 THR A N 1
ATOM 635 C CA . THR A 1 83 ? 13.541 23.515 4.272 1.00 52.06 83 THR A CA 1
ATOM 636 C C . THR A 1 83 ? 12.131 23.558 3.676 1.00 52.06 83 THR A C 1
ATOM 638 O O . THR A 1 83 ? 11.276 24.329 4.105 1.00 52.06 83 THR A O 1
ATOM 641 N N . GLY A 1 84 ? 11.882 22.755 2.641 1.00 56.91 84 GLY A N 1
ATOM 642 C CA . GLY A 1 84 ? 10.534 22.501 2.127 1.00 56.91 84 GLY A CA 1
ATOM 643 C C . GLY A 1 84 ? 9.848 21.362 2.889 1.00 56.91 84 GLY A C 1
ATOM 644 O O . GLY A 1 84 ? 10.507 20.420 3.323 1.00 56.91 84 GLY A O 1
ATOM 645 N N . ARG A 1 85 ? 8.517 21.419 3.043 1.00 61.97 85 ARG A N 1
ATOM 646 C CA . ARG A 1 85 ? 7.727 20.284 3.567 1.00 61.97 85 ARG A CA 1
ATOM 647 C C . ARG A 1 85 ? 7.874 19.080 2.615 1.00 61.97 85 ARG A C 1
ATOM 649 O O . ARG A 1 85 ? 7.896 19.311 1.402 1.00 61.97 85 ARG A O 1
ATOM 656 N N . PRO A 1 86 ? 7.944 17.831 3.123 1.00 64.12 86 PRO A N 1
ATOM 657 C CA . PRO A 1 86 ? 7.972 16.640 2.277 1.00 64.12 86 PRO A CA 1
ATOM 658 C C . PRO A 1 86 ? 6.814 16.677 1.282 1.00 64.12 86 PRO A C 1
ATOM 660 O O . PRO A 1 86 ? 5.670 16.927 1.669 1.00 64.12 86 PRO A O 1
ATOM 663 N N . LYS A 1 87 ? 7.112 16.456 0.002 1.00 75.56 87 LYS A N 1
ATOM 664 C CA . LYS A 1 87 ? 6.092 16.390 -1.046 1.00 75.56 87 LYS A CA 1
ATOM 665 C C . LYS A 1 87 ? 5.807 14.928 -1.356 1.00 75.56 87 LYS A C 1
ATOM 667 O O . LYS A 1 87 ? 6.738 14.157 -1.586 1.00 75.56 87 LYS A O 1
ATOM 672 N N . GLY A 1 88 ? 4.525 14.571 -1.349 1.00 81.81 88 GLY A N 1
ATOM 673 C CA . GLY A 1 88 ? 4.048 13.277 -1.821 1.00 81.81 88 GLY A CA 1
ATOM 674 C C . GLY A 1 88 ? 3.977 13.277 -3.345 1.00 81.81 88 GLY A C 1
ATOM 675 O O . GLY A 1 88 ? 3.194 14.033 -3.917 1.00 81.81 88 GLY A O 1
ATOM 676 N N . ALA A 1 89 ? 4.791 12.462 -4.003 1.00 85.50 89 ALA A N 1
ATOM 677 C CA . ALA A 1 89 ? 4.650 12.150 -5.418 1.00 85.50 89 ALA A CA 1
ATOM 678 C C . ALA A 1 89 ? 3.682 10.973 -5.565 1.00 85.50 89 ALA A C 1
ATOM 680 O O . ALA A 1 89 ? 3.883 9.937 -4.938 1.00 85.50 89 ALA A O 1
ATOM 681 N N . THR A 1 90 ? 2.631 11.143 -6.365 1.00 90.50 90 THR A N 1
ATOM 682 C CA . THR A 1 90 ? 1.663 10.075 -6.654 1.00 90.50 90 THR A CA 1
ATOM 683 C C . THR A 1 90 ? 2.064 9.380 -7.945 1.00 90.50 90 THR A C 1
ATOM 685 O O . THR A 1 90 ? 2.361 10.055 -8.928 1.00 90.50 90 THR A O 1
ATOM 688 N N . LEU A 1 91 ? 2.118 8.053 -7.923 1.00 90.25 91 LEU A N 1
ATOM 689 C CA . LEU A 1 91 ? 2.709 7.236 -8.976 1.00 90.25 91 LEU A CA 1
ATOM 690 C C . LEU A 1 91 ? 1.738 6.125 -9.371 1.00 90.25 91 LEU A C 1
ATOM 692 O O . LEU A 1 91 ? 1.111 5.505 -8.506 1.00 90.25 91 LEU A O 1
ATOM 696 N N . SER A 1 92 ? 1.623 5.898 -10.678 1.00 93.19 92 SER A N 1
ATOM 697 C CA . SER A 1 92 ? 0.838 4.814 -11.268 1.00 93.19 92 SER A CA 1
ATOM 698 C C . SER A 1 92 ? 1.701 3.590 -11.590 1.00 93.19 92 SER A C 1
ATOM 700 O O . SER A 1 92 ? 2.937 3.667 -11.600 1.00 93.19 92 SER A O 1
ATOM 702 N N . HIS A 1 93 ? 1.060 2.461 -11.907 1.00 90.81 93 HIS A N 1
ATOM 703 C CA . HIS A 1 93 ? 1.758 1.267 -12.397 1.00 90.81 93 HIS A CA 1
ATOM 704 C C . HIS A 1 93 ? 2.586 1.584 -13.643 1.00 90.81 93 HIS A C 1
ATOM 706 O O . HIS A 1 93 ? 3.748 1.195 -13.746 1.00 90.81 93 HIS A O 1
ATOM 712 N N . HIS A 1 94 ? 2.003 2.348 -14.564 1.00 93.00 94 HIS A N 1
ATOM 713 C CA . HIS A 1 94 ? 2.651 2.761 -15.796 1.00 93.00 94 HIS A CA 1
ATOM 714 C C . HIS A 1 94 ? 3.907 3.606 -15.529 1.00 93.00 94 HIS A C 1
ATOM 716 O O . HIS A 1 94 ? 4.933 3.409 -16.182 1.00 93.00 94 HIS A O 1
ATOM 722 N N . ASN A 1 95 ? 3.879 4.505 -14.534 1.00 89.44 95 ASN A N 1
ATOM 723 C CA . ASN A 1 95 ? 5.062 5.284 -14.157 1.00 89.44 95 ASN A CA 1
ATOM 724 C C . ASN A 1 95 ? 6.193 4.391 -13.635 1.00 89.44 95 ASN A C 1
ATOM 726 O O . ASN A 1 95 ? 7.346 4.573 -14.029 1.00 89.44 95 ASN A O 1
ATOM 730 N N . ILE A 1 96 ? 5.858 3.438 -12.765 1.00 89.06 96 ILE A N 1
ATOM 731 C CA . ILE A 1 96 ? 6.825 2.554 -12.110 1.00 89.06 96 ILE A CA 1
ATOM 732 C C . ILE A 1 96 ? 7.473 1.606 -13.128 1.00 89.06 96 ILE A C 1
ATOM 734 O O . ILE A 1 96 ? 8.698 1.586 -13.254 1.00 89.06 96 ILE A O 1
ATOM 738 N N . VAL A 1 97 ? 6.667 0.887 -13.914 1.00 89.75 97 VAL A N 1
ATOM 739 C CA . VAL A 1 97 ? 7.152 -0.122 -14.872 1.00 89.75 97 VAL A CA 1
ATOM 740 C C . VAL A 1 97 ? 7.952 0.511 -16.012 1.00 89.75 97 VAL A C 1
ATOM 742 O O . VAL A 1 97 ? 8.997 -0.005 -16.404 1.00 89.75 97 VAL A O 1
ATOM 745 N N . ASN A 1 98 ? 7.532 1.667 -16.532 1.00 91.62 98 ASN A N 1
ATOM 746 C CA . ASN A 1 98 ? 8.319 2.329 -17.573 1.00 91.62 98 ASN A CA 1
ATOM 747 C C . ASN A 1 98 ? 9.649 2.849 -17.035 1.00 91.62 98 ASN A C 1
ATOM 749 O O . ASN A 1 98 ? 10.665 2.765 -17.727 1.00 91.62 98 ASN A O 1
ATOM 753 N N . ASN A 1 99 ? 9.664 3.391 -15.813 1.00 88.31 99 ASN A N 1
ATOM 754 C CA . ASN A 1 99 ? 10.907 3.845 -15.205 1.00 88.31 99 ASN A CA 1
ATOM 755 C C . ASN A 1 99 ? 11.890 2.677 -15.039 1.00 88.31 99 ASN A C 1
ATOM 757 O O . ASN A 1 99 ? 13.032 2.801 -15.481 1.00 88.31 99 ASN A O 1
ATOM 761 N N . ALA A 1 100 ? 11.413 1.540 -14.523 1.00 85.81 100 ALA A N 1
ATOM 762 C CA . ALA A 1 100 ? 12.151 0.281 -14.441 1.00 85.81 100 ALA A CA 1
ATOM 763 C C . ALA A 1 100 ? 12.771 -0.116 -15.787 1.00 85.81 100 ALA A C 1
ATOM 765 O O . ALA A 1 100 ? 13.988 -0.270 -15.910 1.00 85.81 100 ALA A O 1
ATOM 766 N N . TYR A 1 101 ? 11.935 -0.200 -16.824 1.00 86.75 101 TYR A N 1
ATOM 767 C CA . TYR A 1 101 ? 12.339 -0.619 -18.161 1.00 86.75 101 TYR A CA 1
ATOM 768 C C . TYR A 1 101 ? 13.409 0.301 -18.767 1.00 86.75 101 TYR A C 1
ATOM 770 O O . TYR A 1 101 ? 14.442 -0.164 -19.256 1.00 86.75 101 TYR A O 1
ATOM 778 N N . PHE A 1 102 ? 13.200 1.621 -18.724 1.00 88.94 102 PHE A N 1
ATOM 779 C CA . PHE A 1 102 ? 14.150 2.573 -19.305 1.00 88.94 102 PHE A CA 1
ATOM 780 C C . PHE A 1 102 ? 15.457 2.663 -18.516 1.00 88.94 102 PHE A C 1
ATOM 782 O O . PHE A 1 102 ? 16.515 2.833 -19.128 1.00 88.94 102 PHE A O 1
ATOM 789 N N . VAL A 1 103 ? 15.410 2.540 -17.186 1.00 87.12 103 VAL A N 1
ATOM 790 C CA . VAL A 1 103 ? 16.616 2.482 -16.350 1.00 87.12 103 VAL A CA 1
ATOM 791 C C . VAL A 1 103 ? 17.393 1.206 -16.648 1.00 87.12 103 VAL A C 1
ATOM 793 O O . VAL A 1 103 ? 18.577 1.302 -16.961 1.00 87.12 103 VAL A O 1
ATOM 796 N N . GLY A 1 104 ? 16.734 0.045 -16.655 1.00 84.81 104 GLY A N 1
ATOM 797 C CA . GLY A 1 104 ? 17.380 -1.231 -16.962 1.00 84.81 104 GLY A CA 1
ATOM 798 C C . GLY A 1 104 ? 18.064 -1.213 -18.325 1.00 84.81 104 GLY A C 1
ATOM 799 O O . GLY A 1 104 ? 19.248 -1.520 -18.432 1.00 84.81 104 GLY A O 1
ATOM 800 N N . ARG A 1 105 ? 17.383 -0.706 -19.359 1.00 85.75 105 ARG A N 1
ATOM 801 C CA . ARG A 1 105 ? 17.985 -0.539 -20.691 1.00 85.75 105 ARG A CA 1
ATOM 802 C C . ARG A 1 105 ? 19.178 0.408 -20.728 1.00 85.75 105 ARG A C 1
ATOM 804 O O . ARG A 1 105 ? 20.087 0.193 -21.523 1.00 85.75 105 ARG A O 1
ATOM 811 N N . ARG A 1 106 ? 19.161 1.477 -19.930 1.00 86.06 106 ARG A N 1
ATOM 812 C CA . ARG A 1 106 ? 20.251 2.462 -19.887 1.00 86.06 106 ARG A CA 1
ATOM 813 C C . ARG A 1 106 ? 21.474 1.929 -19.150 1.00 86.06 106 ARG A C 1
ATOM 815 O O . ARG A 1 106 ? 22.589 2.256 -19.536 1.00 86.06 106 ARG A O 1
ATOM 822 N N . VAL A 1 107 ? 21.252 1.144 -18.101 1.00 84.44 107 VAL A N 1
ATOM 823 C CA . VAL A 1 107 ? 22.317 0.497 -17.323 1.00 84.44 107 VAL A CA 1
ATOM 824 C C . VAL A 1 107 ? 22.859 -0.740 -18.051 1.00 84.44 107 VAL A C 1
ATOM 826 O O . VAL A 1 107 ? 23.980 -1.153 -17.786 1.00 84.44 107 VAL A O 1
ATOM 829 N N . GLY A 1 108 ? 22.114 -1.266 -19.029 1.00 83.25 108 GLY A N 1
ATOM 830 C CA . GLY A 1 108 ? 22.508 -2.435 -19.813 1.00 83.25 108 GLY A CA 1
ATOM 831 C C . GLY A 1 108 ? 22.074 -3.755 -19.185 1.00 83.25 108 GLY A C 1
ATOM 832 O O . GLY A 1 108 ? 22.613 -4.788 -19.567 1.00 83.25 108 GLY A O 1
ATOM 833 N N . PHE A 1 109 ? 21.096 -3.724 -18.269 1.00 82.25 109 PHE A N 1
ATOM 834 C CA . PHE A 1 109 ? 20.648 -4.914 -17.561 1.00 82.25 109 PHE A CA 1
ATOM 835 C C . PHE A 1 109 ? 20.172 -6.002 -18.512 1.00 82.25 109 PHE A C 1
ATOM 837 O O . PHE A 1 109 ? 19.317 -5.785 -19.377 1.00 82.25 109 PHE A O 1
ATOM 844 N N . HIS A 1 110 ? 20.711 -7.196 -18.299 1.00 76.00 110 HIS A N 1
ATOM 845 C CA . HIS A 1 110 ? 20.315 -8.404 -18.999 1.00 76.00 110 HIS A CA 1
ATOM 846 C C . HIS A 1 110 ? 19.985 -9.529 -18.016 1.00 76.00 110 HIS A C 1
ATOM 848 O O . HIS A 1 110 ? 20.463 -9.548 -16.885 1.00 76.00 110 HIS A O 1
ATOM 854 N N . SER A 1 111 ? 19.225 -10.530 -18.461 1.00 75.00 111 SER A N 1
ATOM 855 C CA . SER A 1 111 ? 18.671 -11.602 -17.612 1.00 75.00 111 SER A CA 1
ATOM 856 C C . SER A 1 111 ? 19.688 -12.474 -16.856 1.00 75.00 111 SER A C 1
ATOM 858 O O . SER A 1 111 ? 19.291 -13.337 -16.081 1.00 75.00 111 SER A O 1
ATOM 860 N N . ARG A 1 112 ? 20.992 -12.288 -17.086 1.00 73.25 112 ARG A N 1
ATOM 861 C CA . ARG A 1 112 ? 22.088 -13.033 -16.444 1.00 73.25 112 ARG A CA 1
ATOM 862 C C . ARG A 1 112 ? 22.893 -12.228 -15.418 1.00 73.25 112 ARG A C 1
ATOM 864 O O . ARG A 1 112 ? 23.900 -12.732 -14.936 1.00 73.25 112 ARG A O 1
ATOM 871 N N . GLU A 1 113 ? 22.515 -10.985 -15.140 1.00 72.94 113 GLU A N 1
ATOM 872 C CA . GLU A 1 113 ? 23.233 -10.123 -14.195 1.00 72.94 113 GLU A CA 1
ATOM 873 C C . GLU A 1 113 ? 22.653 -10.216 -12.784 1.00 72.94 113 GLU A C 1
ATOM 875 O O . GLU A 1 113 ? 21.439 -10.194 -12.591 1.00 72.94 113 GLU A O 1
ATOM 880 N N . GLU A 1 114 ? 23.536 -10.278 -11.789 1.00 77.94 114 GLU A N 1
ATOM 881 C CA . GLU A 1 114 ? 23.173 -10.158 -10.379 1.00 77.94 114 GLU A CA 1
ATOM 882 C C . GLU A 1 114 ? 23.286 -8.691 -9.947 1.00 77.94 114 GLU A C 1
ATOM 884 O O . GLU A 1 114 ? 24.325 -8.050 -10.122 1.00 77.94 114 GLU A O 1
ATOM 889 N N . ILE A 1 115 ? 22.219 -8.145 -9.363 1.00 74.44 115 ILE A N 1
ATOM 890 C CA . ILE A 1 115 ? 22.194 -6.766 -8.868 1.00 74.44 115 ILE A CA 1
ATOM 891 C C . ILE A 1 115 ? 22.482 -6.780 -7.368 1.00 74.44 115 ILE A C 1
ATOM 893 O O . ILE A 1 115 ? 21.674 -7.248 -6.566 1.00 74.44 115 ILE A O 1
ATOM 897 N N . CYS A 1 116 ? 23.614 -6.204 -6.963 1.00 77.31 116 CYS A N 1
ATOM 898 C CA . CYS A 1 116 ? 23.884 -5.947 -5.552 1.00 77.31 116 CYS A CA 1
ATOM 899 C C . CYS A 1 116 ? 23.119 -4.692 -5.096 1.00 77.31 116 CYS A C 1
ATOM 901 O O . CYS A 1 116 ? 23.539 -3.563 -5.355 1.00 77.31 116 CYS A O 1
ATOM 903 N N . MET A 1 117 ? 21.991 -4.876 -4.405 1.00 68.12 117 MET A N 1
ATOM 904 C CA . MET A 1 117 ? 21.278 -3.780 -3.744 1.00 68.12 117 MET A CA 1
ATOM 905 C C . MET A 1 117 ? 21.862 -3.521 -2.353 1.00 68.12 117 MET A C 1
ATOM 907 O O . MET A 1 117 ? 21.594 -4.251 -1.406 1.00 68.12 117 MET A O 1
ATOM 911 N N . GLN A 1 118 ? 22.651 -2.453 -2.224 1.00 66.06 118 GLN A N 1
ATOM 912 C CA . GLN A 1 118 ? 23.264 -2.047 -0.949 1.00 66.06 118 GLN A CA 1
ATOM 913 C C . GLN A 1 118 ? 22.359 -1.147 -0.092 1.00 66.06 118 GLN A C 1
ATOM 915 O O . GLN A 1 118 ? 22.706 -0.812 1.040 1.00 66.06 118 GLN A O 1
ATOM 920 N N . VAL A 1 119 ? 21.211 -0.726 -0.629 1.00 62.38 119 VAL A N 1
ATOM 921 C CA . VAL A 1 119 ? 20.261 0.147 0.069 1.00 62.38 119 VAL A CA 1
ATOM 922 C C . VAL A 1 119 ? 19.185 -0.674 0.788 1.00 62.38 119 VAL A C 1
ATOM 924 O O . VAL A 1 119 ? 18.803 -1.735 0.294 1.00 62.38 119 VAL A O 1
ATOM 927 N N . PRO A 1 120 ? 18.657 -0.199 1.932 1.00 58.97 120 PRO A N 1
ATOM 928 C CA . PRO A 1 120 ? 17.553 -0.866 2.618 1.00 58.97 120 PRO A CA 1
ATOM 929 C C . PRO A 1 120 ? 16.343 -1.081 1.691 1.00 58.97 120 PRO A C 1
ATOM 931 O O . PRO A 1 120 ? 15.986 -0.190 0.921 1.00 58.97 120 PRO A O 1
ATOM 934 N N . ILE A 1 121 ? 15.664 -2.227 1.829 1.00 49.72 121 ILE A N 1
ATOM 935 C CA . ILE A 1 121 ? 14.520 -2.677 0.994 1.00 49.72 121 ILE A CA 1
ATOM 936 C C . ILE A 1 121 ? 13.316 -1.708 1.046 1.00 49.72 121 ILE A C 1
ATOM 938 O O . ILE A 1 121 ? 12.408 -1.769 0.227 1.00 49.72 121 ILE A O 1
ATOM 942 N N . TYR A 1 122 ? 13.328 -0.740 1.963 1.00 46.59 122 TYR A N 1
ATOM 943 C CA . TYR A 1 122 ? 12.307 0.305 2.069 1.00 46.59 122 TYR A CA 1
ATOM 944 C C . TYR A 1 122 ? 12.453 1.448 1.045 1.00 46.59 122 TYR A C 1
ATOM 946 O O . TYR A 1 122 ? 11.731 2.443 1.114 1.00 46.59 122 TYR A O 1
ATOM 954 N N . HIS A 1 123 ? 13.410 1.358 0.119 1.00 58.03 123 HIS A N 1
ATOM 955 C CA . HIS A 1 123 ? 13.661 2.396 -0.873 1.00 58.03 123 HIS A CA 1
ATOM 956 C C . HIS A 1 123 ? 12.875 2.127 -2.165 1.00 58.03 123 HIS A C 1
ATOM 958 O O . HIS A 1 123 ? 12.821 0.996 -2.640 1.00 58.03 123 HIS A O 1
ATOM 964 N N . TRP A 1 124 ? 12.357 3.191 -2.796 1.00 55.12 124 TRP A N 1
ATOM 965 C CA . TRP A 1 124 ? 11.715 3.229 -4.133 1.00 55.12 124 TRP A CA 1
ATOM 966 C C . TRP A 1 124 ? 12.391 2.376 -5.221 1.00 55.12 124 TRP A C 1
ATOM 968 O O . TRP A 1 124 ? 11.770 2.017 -6.213 1.00 55.12 124 TRP A O 1
ATOM 978 N N . PHE A 1 125 ? 13.661 2.038 -5.011 1.00 48.94 125 PHE A N 1
ATOM 979 C CA . PHE A 1 125 ? 14.475 1.194 -5.870 1.00 48.94 125 PHE A CA 1
ATOM 980 C C . PHE A 1 125 ? 13.898 -0.220 -6.068 1.00 48.94 125 PHE A C 1
ATOM 982 O O . PHE A 1 125 ? 14.082 -0.791 -7.135 1.00 48.94 125 PHE A O 1
ATOM 989 N N . TRP A 1 126 ? 13.163 -0.762 -5.087 1.00 50.31 126 TRP A N 1
ATOM 990 C CA . TRP A 1 126 ? 12.555 -2.095 -5.202 1.00 50.31 126 TRP A CA 1
ATOM 991 C C . TRP A 1 126 ? 11.381 -2.136 -6.187 1.00 50.31 126 TRP A C 1
ATOM 993 O O . TRP A 1 126 ? 11.290 -3.037 -7.017 1.00 50.31 126 TRP A O 1
ATOM 1003 N N . LEU A 1 127 ? 10.505 -1.126 -6.145 1.00 54.75 127 LEU A N 1
ATOM 1004 C CA . LEU A 1 127 ? 9.284 -1.096 -6.961 1.00 54.75 127 LEU A CA 1
ATOM 1005 C C . LEU A 1 127 ? 9.580 -1.050 -8.469 1.00 54.75 127 LEU A C 1
ATOM 1007 O O . LEU A 1 127 ? 8.724 -1.412 -9.266 1.00 54.75 127 LEU A O 1
ATOM 1011 N N . GLY A 1 128 ? 10.789 -0.633 -8.858 1.00 49.19 128 GLY A N 1
ATOM 1012 C CA . GLY A 1 128 ? 11.243 -0.584 -10.245 1.00 49.19 128 GLY A CA 1
ATOM 1013 C C . GLY A 1 128 ? 12.063 -1.792 -10.713 1.00 49.19 128 GLY A C 1
ATOM 1014 O O . GLY A 1 128 ? 12.692 -1.688 -11.759 1.00 49.19 128 GLY A O 1
ATOM 1015 N N . LEU A 1 129 ? 12.139 -2.897 -9.965 1.00 46.81 129 LEU A N 1
ATOM 1016 C CA . LEU A 1 129 ? 12.917 -4.080 -10.377 1.00 46.81 129 LEU A CA 1
ATOM 1017 C C . LEU A 1 129 ? 12.109 -5.386 -10.419 1.00 46.81 129 LEU A C 1
ATOM 1019 O O . LEU A 1 129 ? 12.638 -6.406 -10.854 1.00 46.81 129 LEU A O 1
ATOM 1023 N N . GLU A 1 130 ? 10.822 -5.364 -10.067 1.00 38.88 130 GLU A N 1
ATOM 1024 C CA . GLU A 1 130 ? 9.923 -6.505 -10.271 1.00 38.88 130 GLU A CA 1
ATOM 1025 C C . GLU A 1 130 ? 9.158 -6.369 -11.594 1.00 38.88 130 GLU A C 1
ATOM 1027 O O . GLU A 1 130 ? 8.033 -5.878 -11.661 1.00 38.88 130 GLU A O 1
ATOM 1032 N N . GLY A 1 131 ? 9.800 -6.801 -12.674 1.00 40.03 131 GLY A N 1
ATOM 1033 C CA . GLY A 1 131 ? 9.187 -6.972 -13.986 1.00 40.03 131 GLY A CA 1
ATOM 1034 C C . GLY A 1 131 ? 10.022 -7.957 -14.789 1.00 40.03 131 GLY A C 1
ATOM 1035 O O . GLY A 1 131 ? 11.072 -7.578 -15.305 1.00 40.03 131 GLY A O 1
ATOM 1036 N N . GLY A 1 132 ? 9.592 -9.221 -14.799 1.00 34.56 132 GLY A N 1
ATOM 1037 C CA . GLY A 1 132 ? 10.169 -10.282 -15.631 1.00 34.56 132 GLY A CA 1
ATOM 1038 C C . GLY A 1 132 ? 9.876 -10.096 -17.113 1.00 34.56 132 GLY A C 1
ATOM 1039 O O . GLY A 1 132 ? 8.846 -9.462 -17.438 1.00 34.56 132 GLY A O 1
#

InterPro domains:
  IPR000873 AMP-dependent synthetase/ligase domain [PF00501] (51-125)
  IPR042099 ANL, N-terminal domain [G3DSA:3.40.50.12780] (11-131)

pLDDT: mean 79.41, std 16.62, r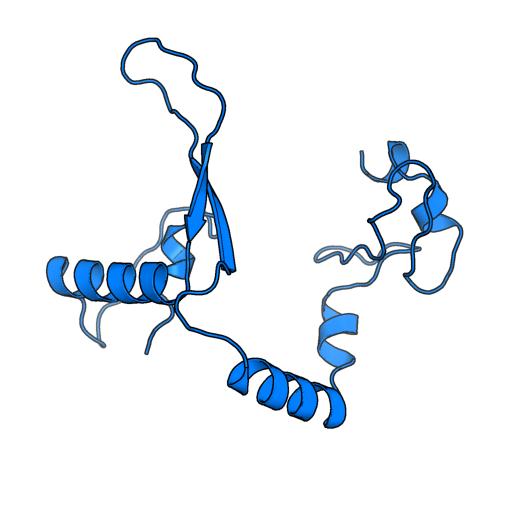ange [34.56, 95.88]

Organism: Tetraodon nigroviridis (NCBI:txid99883)

Secondary structure (DSSP, 8-state):
-HHHH-GGGGGSTTS---BTTBTT----EESSS--TTSEEHHHHHHT--HHHHHHHHHHHTT--TTSEEEEEEE----SSS--PPPEEEEEEHHHHHHHHHHHHHHHT--TT------S-TTSTTTTTT---

Radius of gyration: 19.93 Å; chains: 1; bounding box: 37×45×45 Å